Protein AF-A0A8D8G5G4-F1 (afdb_monomer_lite)

Organism: Culex pipiens (NCBI:txid7175)

pLDDT: mean 80.6, std 22.73, range [34.12, 98.31]

Radius of gyration: 22.68 Å; chains: 1; bounding box: 72×69×31 Å

Structure (mmCIF, N/CA/C/O backbone):
data_AF-A0A8D8G5G4-F1
#
_entry.id   AF-A0A8D8G5G4-F1
#
loop_
_atom_site.group_PDB
_atom_site.id
_atom_site.type_symbol
_atom_site.label_atom_id
_atom_site.label_alt_id
_atom_site.label_comp_id
_atom_site.label_asym_id
_atom_site.label_entity_id
_atom_site.label_seq_id
_atom_site.pdbx_PDB_ins_code
_atom_site.Cartn_x
_atom_site.Cartn_y
_atom_site.Cartn_z
_atom_site.occupancy
_atom_site.B_iso_or_equiv
_atom_site.auth_seq_id
_atom_site.auth_comp_id
_atom_site.auth_asym_id
_atom_site.auth_atom_id
_atom_site.pdbx_PDB_model_num
ATOM 1 N N . MET A 1 1 ? 51.705 47.864 -18.372 1.00 36.66 1 MET A N 1
ATOM 2 C CA . MET A 1 1 ? 50.841 46.728 -18.761 1.00 36.66 1 MET A CA 1
ATOM 3 C C . MET A 1 1 ? 50.587 45.885 -17.524 1.00 36.66 1 MET A C 1
ATOM 5 O O . MET A 1 1 ? 51.482 45.175 -17.094 1.00 36.66 1 MET A O 1
ATOM 9 N N . ILE A 1 2 ? 49.421 46.053 -16.897 1.00 44.69 2 ILE A N 1
ATOM 10 C CA . ILE A 1 2 ? 49.004 45.308 -15.701 1.00 44.69 2 ILE A CA 1
ATOM 11 C C . ILE A 1 2 ? 47.981 44.281 -16.181 1.00 44.69 2 ILE A C 1
ATOM 13 O O . ILE A 1 2 ? 46.876 44.638 -16.580 1.00 44.69 2 ILE A O 1
ATOM 17 N N . THR A 1 3 ? 48.392 43.017 -16.231 1.00 44.47 3 THR A N 1
ATOM 18 C CA . THR A 1 3 ? 47.566 41.919 -16.736 1.00 44.47 3 THR A CA 1
ATOM 19 C C . THR A 1 3 ? 46.595 41.478 -15.643 1.00 44.47 3 THR A C 1
ATOM 21 O O . THR A 1 3 ? 46.973 40.818 -14.677 1.00 44.47 3 THR A O 1
ATOM 24 N N . THR A 1 4 ? 45.330 41.853 -15.808 1.00 51.34 4 THR A N 1
ATOM 25 C CA . THR A 1 4 ? 44.155 41.436 -15.035 1.00 51.34 4 THR A CA 1
ATOM 26 C C . THR A 1 4 ? 43.974 39.913 -15.080 1.00 51.34 4 THR A C 1
ATOM 28 O O . THR A 1 4 ? 43.314 39.359 -15.960 1.00 51.34 4 THR A O 1
ATOM 31 N N . ARG A 1 5 ? 44.547 39.192 -14.109 1.00 53.84 5 ARG A N 1
ATOM 32 C CA . ARG A 1 5 ? 44.246 37.770 -13.886 1.00 53.84 5 ARG A CA 1
ATOM 33 C C . ARG A 1 5 ? 42.963 37.626 -13.065 1.00 53.84 5 ARG A C 1
ATOM 35 O O . ARG A 1 5 ? 42.986 37.533 -11.848 1.00 53.84 5 ARG A O 1
ATOM 42 N N . LYS A 1 6 ? 41.852 37.661 -13.802 1.00 46.47 6 LYS A N 1
ATOM 43 C CA . LYS A 1 6 ? 40.586 36.934 -13.601 1.00 46.47 6 LYS A CA 1
ATOM 44 C C . LYS A 1 6 ? 40.365 36.356 -12.193 1.00 46.47 6 LYS A C 1
ATOM 46 O O . LYS A 1 6 ? 40.626 35.186 -11.931 1.00 46.47 6 LYS A O 1
ATOM 51 N N . VAL A 1 7 ? 39.774 37.180 -11.335 1.00 56.50 7 VAL A N 1
ATOM 52 C CA . VAL A 1 7 ? 38.978 36.753 -10.180 1.00 56.50 7 VAL A CA 1
ATOM 53 C C . VAL A 1 7 ? 37.682 36.148 -10.726 1.00 56.50 7 VAL A C 1
ATOM 55 O O . VAL A 1 7 ? 36.707 36.863 -10.875 1.00 56.50 7 VAL A O 1
ATOM 58 N N . PHE A 1 8 ? 37.669 34.882 -11.143 1.00 49.47 8 PHE A N 1
ATOM 59 C CA . PHE A 1 8 ? 36.429 34.208 -11.560 1.00 49.47 8 PHE A CA 1
ATOM 60 C C . PHE A 1 8 ? 36.607 32.691 -11.514 1.00 49.47 8 PHE A C 1
ATOM 62 O O . PHE A 1 8 ? 37.076 32.095 -12.480 1.00 49.47 8 PHE A O 1
ATOM 69 N N . SER A 1 9 ? 36.252 32.081 -10.382 1.00 51.22 9 SER A N 1
ATOM 70 C CA . SER A 1 9 ? 35.622 30.748 -10.285 1.00 51.22 9 SER A CA 1
ATOM 71 C C . SER A 1 9 ? 35.579 30.301 -8.823 1.00 51.22 9 SER A C 1
ATOM 73 O O . SER A 1 9 ? 36.276 29.386 -8.405 1.00 51.22 9 SER A O 1
ATOM 75 N N . LEU A 1 10 ? 34.744 30.976 -8.036 1.00 49.56 10 LEU A N 1
ATOM 76 C CA . LEU A 1 10 ? 34.177 30.437 -6.800 1.00 49.56 10 LEU A CA 1
ATOM 77 C C . LEU A 1 10 ? 32.677 30.264 -7.069 1.00 49.56 10 LEU A C 1
ATOM 79 O O . LEU A 1 10 ? 31.835 30.995 -6.561 1.00 49.56 10 LEU A O 1
ATOM 83 N N . LEU A 1 11 ? 32.358 29.349 -7.988 1.00 51.31 11 LEU A N 1
ATOM 84 C CA . LEU A 1 11 ? 30.990 28.924 -8.265 1.00 51.31 11 LEU A CA 1
ATOM 85 C C . LEU A 1 11 ? 30.715 27.680 -7.421 1.00 51.31 11 LEU A C 1
ATOM 87 O O . LEU A 1 11 ? 31.069 26.562 -7.778 1.00 51.31 11 LEU A O 1
ATOM 91 N N . LEU A 1 12 ? 30.160 27.963 -6.243 1.00 55.19 12 LEU A N 1
ATOM 92 C CA . LEU A 1 12 ? 29.167 27.178 -5.515 1.00 55.19 12 LEU A CA 1
ATOM 93 C C . LEU A 1 12 ? 28.702 25.912 -6.252 1.00 55.19 12 LEU A C 1
ATOM 95 O O . LEU A 1 12 ? 27.830 25.973 -7.113 1.00 55.19 12 LEU A O 1
ATOM 99 N N . ILE A 1 13 ? 29.205 24.757 -5.826 1.00 54.41 13 ILE A N 1
ATOM 100 C CA . ILE A 1 13 ? 28.476 23.496 -5.961 1.00 54.41 13 ILE A CA 1
ATOM 101 C C . ILE A 1 13 ? 28.210 23.014 -4.535 1.00 54.41 13 ILE A C 1
ATOM 103 O O . ILE A 1 13 ? 28.888 22.142 -4.005 1.00 54.41 13 ILE A O 1
ATOM 107 N N . PHE A 1 14 ? 27.227 23.641 -3.883 1.00 47.72 14 PHE A N 1
ATOM 108 C CA . PHE A 1 14 ? 26.481 22.980 -2.816 1.00 47.72 14 PHE A CA 1
ATOM 109 C C . PHE A 1 14 ? 25.537 21.991 -3.503 1.00 47.72 14 PHE A C 1
ATOM 111 O O . PHE A 1 14 ? 24.354 22.265 -3.698 1.00 47.72 14 PHE A O 1
ATOM 118 N N . THR A 1 15 ? 26.059 20.841 -3.924 1.00 47.78 15 THR A N 1
ATOM 119 C CA . THR A 1 15 ? 25.205 19.677 -4.134 1.00 47.78 15 THR A CA 1
ATOM 120 C C . THR A 1 15 ? 24.732 19.257 -2.755 1.00 47.78 15 THR A C 1
ATOM 122 O O . THR A 1 15 ? 25.432 18.573 -2.011 1.00 47.78 15 THR A O 1
ATOM 125 N N . VAL A 1 16 ? 23.539 19.724 -2.389 1.00 47.88 16 VAL A N 1
ATOM 126 C CA . VAL A 1 16 ? 22.746 19.097 -1.339 1.00 47.88 16 VAL A CA 1
ATOM 127 C C . VAL A 1 16 ? 22.543 17.661 -1.807 1.00 47.88 16 VAL A C 1
ATOM 129 O O . VAL A 1 16 ? 21.685 17.379 -2.639 1.00 47.88 16 VAL A O 1
ATOM 132 N N . LEU A 1 17 ? 23.402 16.759 -1.335 1.00 45.00 17 LEU A N 1
ATOM 133 C CA . LEU A 1 17 ? 23.157 15.329 -1.353 1.00 45.00 17 LEU A CA 1
ATOM 134 C C . LEU A 1 17 ? 21.952 15.121 -0.437 1.00 45.00 17 LEU A C 1
ATOM 136 O O . LEU A 1 17 ? 22.091 14.835 0.748 1.00 45.00 17 LEU A O 1
ATOM 140 N N . ALA A 1 18 ? 20.752 15.336 -0.975 1.00 43.75 18 ALA A N 1
ATOM 141 C CA . ALA A 1 18 ? 19.577 14.687 -0.446 1.00 43.75 18 ALA A CA 1
ATOM 142 C C . ALA A 1 18 ? 19.829 13.200 -0.685 1.00 43.75 18 ALA A C 1
ATOM 144 O O . ALA A 1 18 ? 19.575 12.678 -1.769 1.00 43.75 18 ALA A O 1
ATOM 145 N N . ILE A 1 19 ? 20.415 12.540 0.313 1.00 46.84 19 ILE A N 1
ATOM 146 C CA . ILE A 1 19 ? 20.437 11.086 0.414 1.00 46.84 19 ILE A CA 1
ATOM 147 C C . ILE A 1 19 ? 18.987 10.701 0.721 1.00 46.84 19 ILE A C 1
ATOM 149 O O . ILE A 1 19 ? 18.626 10.386 1.849 1.00 46.84 19 ILE A O 1
ATOM 153 N N . GLY A 1 20 ? 18.108 10.887 -0.263 1.00 51.50 20 GLY A N 1
ATOM 154 C CA . GLY A 1 20 ? 16.770 10.341 -0.219 1.00 51.50 20 GLY A CA 1
ATOM 155 C C . GLY A 1 20 ? 16.950 8.837 -0.245 1.00 51.50 20 GLY A C 1
ATOM 156 O O . GLY A 1 20 ? 17.615 8.319 -1.141 1.00 51.50 20 GLY A O 1
ATOM 157 N N . ASN A 1 21 ? 16.423 8.149 0.760 1.00 63.62 21 ASN A N 1
ATOM 158 C CA . ASN A 1 21 ? 16.401 6.695 0.778 1.00 63.62 21 ASN A CA 1
ATOM 159 C C . ASN A 1 21 ? 15.558 6.235 -0.419 1.00 63.62 21 ASN A C 1
ATOM 161 O O . ASN A 1 21 ? 14.339 6.198 -0.327 1.00 63.62 21 ASN A O 1
ATOM 165 N N . SER A 1 22 ? 16.171 5.980 -1.576 1.00 77.31 22 SER A N 1
ATOM 166 C CA . SER A 1 22 ? 15.459 5.502 -2.761 1.00 77.31 22 SER A CA 1
ATOM 167 C C . SER A 1 22 ? 15.240 4.000 -2.616 1.00 77.31 22 SER A C 1
ATOM 169 O O . SER A 1 22 ? 16.203 3.232 -2.623 1.00 77.31 22 SER A O 1
ATOM 171 N N . LEU A 1 23 ? 13.984 3.589 -2.469 1.00 90.81 23 LEU A N 1
ATOM 172 C CA . LEU A 1 23 ? 13.578 2.188 -2.463 1.00 90.81 23 LEU A CA 1
ATOM 173 C C . LEU A 1 23 ? 12.700 1.946 -3.684 1.00 90.81 23 LEU A C 1
ATOM 175 O O . LEU A 1 23 ? 11.738 2.680 -3.890 1.00 90.81 23 LEU A O 1
ATOM 179 N N . ASP A 1 24 ? 13.013 0.922 -4.467 1.00 93.81 24 ASP A N 1
ATOM 180 C CA . ASP A 1 24 ? 12.141 0.464 -5.544 1.00 93.81 24 ASP A CA 1
ATOM 181 C C . ASP A 1 24 ? 11.279 -0.691 -5.036 1.00 93.81 24 ASP A C 1
ATOM 183 O O . ASP A 1 24 ? 11.807 -1.650 -4.480 1.00 93.81 24 ASP A O 1
ATOM 187 N N . CYS A 1 25 ? 9.966 -0.623 -5.241 1.00 95.06 25 CYS A N 1
ATOM 188 C CA . CYS A 1 25 ? 9.035 -1.694 -4.901 1.00 95.06 25 CYS A CA 1
ATOM 189 C C . CYS A 1 25 ? 8.361 -2.232 -6.161 1.00 95.06 25 CYS A C 1
ATOM 191 O O . CYS A 1 25 ? 8.078 -1.498 -7.109 1.00 95.06 25 CYS A O 1
ATOM 193 N N . THR A 1 26 ? 8.066 -3.531 -6.161 1.00 95.62 26 THR A N 1
ATOM 194 C CA . THR A 1 26 ? 7.117 -4.100 -7.123 1.00 95.62 26 THR A CA 1
ATOM 195 C C . THR A 1 26 ? 5.719 -3.703 -6.682 1.00 95.62 26 THR A C 1
ATOM 197 O O . THR A 1 26 ? 5.294 -4.119 -5.608 1.00 95.62 26 THR A O 1
ATOM 200 N N . VAL A 1 27 ? 5.017 -2.915 -7.492 1.00 95.69 27 VAL A N 1
ATOM 201 C CA . VAL A 1 27 ? 3.679 -2.415 -7.177 1.00 95.69 27 VAL A CA 1
ATOM 202 C C . VAL A 1 27 ? 2.624 -3.040 -8.078 1.00 95.69 27 VAL A C 1
ATOM 204 O O . VAL A 1 27 ? 2.847 -3.214 -9.279 1.00 95.69 27 VAL A O 1
ATOM 207 N N . CYS A 1 28 ? 1.474 -3.374 -7.504 1.00 97.19 28 CYS A N 1
ATOM 208 C CA . CYS A 1 28 ? 0.301 -3.846 -8.229 1.00 97.19 28 CYS A CA 1
ATOM 209 C C . CYS A 1 28 ? -0.966 -3.675 -7.387 1.00 97.19 28 CYS A C 1
ATOM 211 O O . CYS A 1 28 ? -0.897 -3.588 -6.164 1.00 97.19 28 CYS A O 1
ATOM 213 N N . LEU A 1 29 ? -2.120 -3.665 -8.053 1.00 96.56 29 LEU A N 1
ATOM 214 C CA . LEU A 1 29 ? -3.441 -3.663 -7.431 1.00 96.56 29 LEU A CA 1
ATOM 215 C C . LEU A 1 29 ? -4.369 -4.556 -8.257 1.00 96.56 29 LEU A C 1
ATOM 217 O O . LEU A 1 29 ? -4.422 -4.425 -9.479 1.00 96.56 29 LEU A O 1
ATOM 221 N N . SER A 1 30 ? -5.106 -5.444 -7.600 1.00 97.19 30 SER A N 1
ATOM 222 C CA . SER A 1 30 ? -6.149 -6.258 -8.220 1.00 97.19 30 SER A CA 1
ATOM 223 C C . SER A 1 30 ? -7.295 -6.499 -7.249 1.00 97.19 30 SER A C 1
ATOM 225 O O . SER A 1 30 ? -7.080 -6.688 -6.053 1.00 97.19 30 SER A O 1
ATOM 227 N N . GLY A 1 31 ? -8.514 -6.545 -7.786 1.00 96.44 31 GLY A N 1
ATOM 228 C CA . GLY A 1 31 ? -9.702 -6.989 -7.059 1.00 96.44 31 GLY A CA 1
ATOM 229 C C . GLY A 1 31 ? -10.012 -8.482 -7.211 1.00 96.44 31 GLY A C 1
ATOM 230 O O . GLY A 1 31 ? -11.049 -8.937 -6.737 1.00 96.44 31 GLY A O 1
ATOM 231 N N . THR A 1 32 ? -9.156 -9.238 -7.914 1.00 95.69 32 THR A N 1
ATOM 232 C CA . THR A 1 32 ? -9.472 -10.604 -8.363 1.00 95.69 32 THR A CA 1
ATOM 233 C C . THR A 1 32 ? -8.543 -11.654 -7.762 1.00 95.69 32 THR A C 1
ATOM 235 O O . THR A 1 32 ? -9.020 -12.620 -7.169 1.00 95.69 32 THR A O 1
ATOM 238 N N . SER A 1 33 ? -7.222 -11.511 -7.927 1.00 96.75 33 SER A N 1
ATOM 239 C CA . SER A 1 33 ? -6.251 -12.498 -7.436 1.00 96.75 33 SER A CA 1
ATOM 240 C C . SER A 1 33 ? -4.819 -11.955 -7.371 1.00 96.75 33 SER A C 1
ATOM 242 O O . SER A 1 33 ? -4.479 -10.947 -7.996 1.00 96.75 33 SER A O 1
ATOM 244 N N . TRP A 1 34 ? -3.942 -12.682 -6.669 1.00 97.06 34 TRP A N 1
ATOM 245 C CA . TRP A 1 34 ? -2.496 -12.433 -6.692 1.00 97.06 34 TRP A CA 1
ATOM 246 C C . TRP A 1 34 ? -1.869 -12.615 -8.078 1.00 97.06 34 TRP A C 1
ATOM 248 O O . TRP A 1 34 ? -0.929 -11.888 -8.408 1.00 97.06 34 TRP A O 1
ATOM 258 N N . ASP A 1 35 ? -2.383 -13.540 -8.891 1.00 97.62 35 ASP A N 1
ATOM 259 C CA . ASP A 1 35 ? -1.895 -13.765 -10.256 1.00 97.62 35 ASP A CA 1
ATOM 260 C C . ASP A 1 35 ? -2.187 -12.555 -11.146 1.00 97.62 35 ASP A C 1
ATOM 262 O O . ASP A 1 35 ? -1.309 -12.097 -11.874 1.00 97.62 35 ASP A O 1
ATOM 266 N N . ASP A 1 36 ? -3.395 -11.992 -11.045 1.00 97.31 36 ASP A N 1
ATOM 267 C CA . ASP A 1 36 ? -3.773 -10.786 -11.784 1.00 97.31 36 ASP A CA 1
ATOM 268 C C . ASP A 1 36 ? -2.982 -9.556 -11.307 1.00 97.31 36 ASP A C 1
ATOM 270 O O . ASP A 1 36 ? -2.467 -8.796 -12.128 1.00 97.31 36 ASP A O 1
ATOM 274 N N . CYS A 1 37 ? -2.774 -9.408 -9.992 1.00 97.25 37 CYS A N 1
ATOM 275 C CA . CYS A 1 37 ? -1.882 -8.379 -9.445 1.00 97.25 37 CYS A CA 1
ATOM 276 C C . CYS A 1 37 ? -0.465 -8.527 -10.024 1.00 97.25 37 CYS A C 1
ATOM 278 O O . CYS A 1 37 ? 0.100 -7.588 -10.578 1.00 97.25 37 CYS A O 1
ATOM 280 N N . THR A 1 38 ? 0.099 -9.735 -9.964 1.00 95.88 38 THR A N 1
ATOM 281 C CA . THR A 1 38 ? 1.475 -10.013 -10.400 1.00 95.88 38 THR A CA 1
ATOM 282 C C . THR A 1 38 ? 1.649 -9.822 -11.905 1.00 95.88 38 THR A C 1
ATOM 284 O O . THR A 1 38 ? 2.667 -9.287 -12.337 1.00 95.88 38 THR A O 1
ATOM 287 N N . LYS A 1 39 ? 0.649 -10.189 -12.712 1.00 96.50 39 LYS A N 1
ATOM 288 C CA . LYS A 1 39 ? 0.664 -9.991 -14.167 1.00 96.50 39 LYS A CA 1
ATOM 289 C C . LYS A 1 39 ? 0.747 -8.516 -14.564 1.00 96.50 39 LYS A C 1
ATOM 291 O O . LYS A 1 39 ? 1.365 -8.198 -15.575 1.00 96.50 39 LYS A O 1
ATOM 296 N N . ASN A 1 40 ? 0.140 -7.635 -13.772 1.00 93.19 40 ASN A N 1
ATOM 297 C CA . ASN A 1 40 ? 0.124 -6.190 -14.000 1.00 93.19 40 ASN A CA 1
ATOM 298 C C . ASN A 1 40 ? 1.148 -5.441 -13.130 1.00 93.19 40 ASN A C 1
ATOM 300 O O . ASN A 1 40 ? 1.083 -4.215 -13.003 1.00 93.19 40 ASN A O 1
ATOM 304 N N . ALA A 1 41 ? 2.074 -6.166 -12.499 1.00 95.56 41 ALA A N 1
ATOM 305 C CA . ALA A 1 41 ? 3.037 -5.572 -11.597 1.00 95.56 41 ALA A CA 1
ATOM 306 C C . ALA A 1 41 ? 4.104 -4.769 -12.342 1.00 95.56 41 ALA A C 1
ATOM 308 O O . ALA A 1 41 ? 4.560 -5.130 -13.427 1.00 95.56 41 ALA A O 1
ATOM 309 N N . GLN A 1 42 ? 4.532 -3.680 -11.719 1.00 95.19 42 GLN A N 1
ATOM 310 C CA . GLN A 1 42 ? 5.570 -2.796 -12.235 1.00 95.19 42 GLN A CA 1
ATOM 311 C C . GLN A 1 42 ? 6.517 -2.411 -11.105 1.00 95.19 42 GLN A C 1
ATOM 313 O O . GLN A 1 42 ? 6.094 -2.257 -9.963 1.00 95.19 42 GLN A O 1
ATOM 318 N N . VAL A 1 43 ? 7.799 -2.241 -11.408 1.00 94.88 43 VAL A N 1
ATOM 319 C CA . VAL A 1 43 ? 8.751 -1.707 -10.431 1.00 94.88 43 VAL A CA 1
ATOM 320 C C . VAL A 1 43 ? 8.627 -0.185 -10.427 1.00 94.88 43 VAL A C 1
ATOM 322 O O . VAL A 1 43 ? 8.731 0.440 -11.483 1.00 94.88 43 VAL A O 1
ATOM 325 N N . LYS A 1 44 ? 8.391 0.415 -9.257 1.00 92.81 44 LYS A N 1
ATOM 326 C CA . LYS A 1 44 ? 8.370 1.871 -9.071 1.00 92.81 44 LYS A CA 1
ATOM 327 C C . LYS A 1 44 ? 9.268 2.286 -7.919 1.00 92.81 44 LYS A C 1
ATOM 329 O O . LYS A 1 44 ? 9.273 1.644 -6.873 1.00 92.81 44 LYS A O 1
ATOM 334 N N . THR A 1 45 ? 9.941 3.417 -8.094 1.00 94.69 45 THR A N 1
ATOM 335 C CA . THR A 1 45 ? 10.644 4.101 -7.010 1.00 94.69 45 THR A CA 1
ATOM 336 C C . THR A 1 45 ? 9.640 4.742 -6.060 1.00 94.69 45 THR A C 1
ATOM 338 O O . THR A 1 45 ? 8.793 5.536 -6.479 1.00 94.69 45 THR A O 1
ATOM 341 N N . CYS A 1 46 ? 9.743 4.417 -4.775 1.00 94.81 46 CYS A N 1
ATOM 342 C CA . CYS A 1 46 ? 8.955 5.039 -3.725 1.00 94.81 46 CYS A CA 1
ATOM 343 C C . CYS A 1 46 ? 9.286 6.529 -3.636 1.00 94.81 46 CYS A C 1
ATOM 345 O O . CYS A 1 46 ? 10.448 6.935 -3.603 1.00 94.81 46 CYS A O 1
ATOM 347 N N . THR A 1 47 ? 8.245 7.356 -3.582 1.00 94.81 47 THR A N 1
ATOM 348 C CA . THR A 1 47 ? 8.378 8.806 -3.436 1.00 94.81 47 THR A CA 1
ATOM 349 C C . THR A 1 47 ? 7.525 9.289 -2.278 1.00 94.81 47 THR A C 1
ATOM 351 O O . THR A 1 47 ? 6.464 8.727 -2.004 1.00 94.81 47 THR A O 1
ATOM 354 N N . LEU A 1 48 ? 7.959 10.373 -1.629 1.00 95.44 48 LEU A N 1
ATOM 355 C CA . LEU A 1 48 ? 7.209 10.995 -0.538 1.00 95.44 48 LEU A CA 1
ATOM 356 C C . LEU A 1 48 ? 5.776 11.324 -0.973 1.00 95.44 48 LEU A C 1
ATOM 358 O O . LEU A 1 48 ? 4.829 10.971 -0.282 1.00 95.44 48 LEU A O 1
ATOM 362 N N . ALA A 1 49 ? 5.629 11.966 -2.136 1.00 96.25 49 ALA A N 1
ATOM 363 C CA . ALA A 1 49 ? 4.330 12.350 -2.676 1.00 96.25 49 ALA A CA 1
ATOM 364 C C . ALA A 1 49 ? 3.440 11.133 -2.970 1.00 96.25 49 ALA A C 1
ATOM 366 O O . ALA A 1 49 ? 2.261 11.162 -2.633 1.00 96.25 49 ALA A O 1
ATOM 367 N N . GLY A 1 50 ? 4.001 10.063 -3.546 1.00 95.56 50 GLY A N 1
ATOM 368 C CA . GLY A 1 50 ? 3.255 8.841 -3.848 1.00 95.56 50 GLY A CA 1
ATOM 369 C C . GLY A 1 50 ? 2.741 8.138 -2.593 1.00 95.56 50 GLY A C 1
ATOM 370 O O . GLY A 1 50 ? 1.553 7.846 -2.505 1.00 95.56 50 GLY A O 1
ATOM 371 N N . VAL A 1 51 ? 3.606 7.934 -1.593 1.00 96.69 51 VAL A N 1
ATOM 372 C CA . VAL A 1 51 ? 3.205 7.278 -0.336 1.00 96.69 51 VAL A CA 1
ATOM 373 C C . VAL A 1 51 ? 2.197 8.128 0.439 1.00 96.69 51 VAL A C 1
ATOM 375 O O . VAL A 1 51 ? 1.209 7.603 0.943 1.00 96.69 51 VAL A O 1
ATOM 378 N N . ASN A 1 52 ? 2.397 9.447 0.492 1.00 97.56 52 ASN A N 1
ATOM 379 C CA . ASN A 1 52 ? 1.463 10.367 1.142 1.00 97.56 52 ASN A CA 1
ATOM 380 C C . ASN A 1 52 ? 0.077 10.361 0.485 1.00 97.56 52 ASN A C 1
ATOM 382 O O . ASN A 1 52 ? -0.928 10.313 1.197 1.00 97.56 52 ASN A O 1
ATOM 386 N N . ALA A 1 53 ? 0.016 10.369 -0.851 1.00 97.31 53 ALA A N 1
ATOM 387 C CA . ALA A 1 53 ? -1.242 10.267 -1.587 1.00 97.31 53 ALA A CA 1
ATOM 388 C C . ALA A 1 53 ? -1.954 8.937 -1.296 1.00 97.31 53 ALA A C 1
ATOM 390 O O . ALA A 1 53 ? -3.118 8.947 -0.90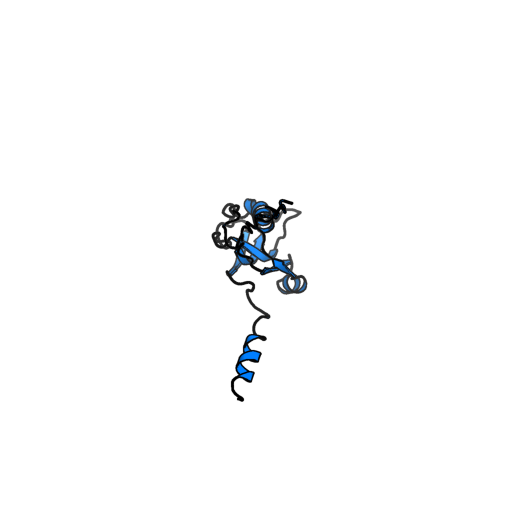6 1.00 97.31 53 ALA A O 1
ATOM 391 N N . ALA A 1 54 ? -1.233 7.814 -1.365 1.00 96.12 54 ALA A N 1
ATOM 392 C CA . ALA A 1 54 ? -1.791 6.498 -1.057 1.00 96.12 54 ALA A CA 1
ATOM 393 C C . ALA A 1 54 ? -2.309 6.409 0.393 1.00 96.12 54 ALA A C 1
ATOM 395 O O . ALA A 1 54 ? -3.415 5.933 0.639 1.00 96.12 54 ALA A O 1
ATOM 396 N N . HIS A 1 55 ? -1.551 6.916 1.372 1.00 97.50 55 HIS A N 1
ATOM 397 C CA . HIS A 1 55 ? -1.997 6.972 2.768 1.00 97.50 55 HIS A CA 1
ATOM 398 C C . HIS A 1 55 ? -3.252 7.838 2.936 1.00 97.50 55 HIS A C 1
ATOM 400 O O . HIS A 1 55 ? -4.130 7.478 3.715 1.00 97.50 55 HIS A O 1
ATOM 406 N N . ALA A 1 56 ? -3.365 8.951 2.205 1.00 97.19 56 ALA A N 1
ATOM 407 C CA . ALA A 1 56 ? -4.539 9.819 2.260 1.00 97.19 56 ALA A CA 1
ATOM 408 C C . ALA A 1 56 ? -5.794 9.145 1.683 1.00 97.19 56 ALA A C 1
ATOM 410 O O . ALA A 1 56 ? -6.873 9.313 2.242 1.00 97.19 56 ALA A O 1
ATOM 411 N N . GLU A 1 57 ? -5.658 8.354 0.617 1.00 94.19 57 GLU A N 1
ATOM 412 C CA . GLU A 1 57 ? -6.764 7.574 0.042 1.00 94.19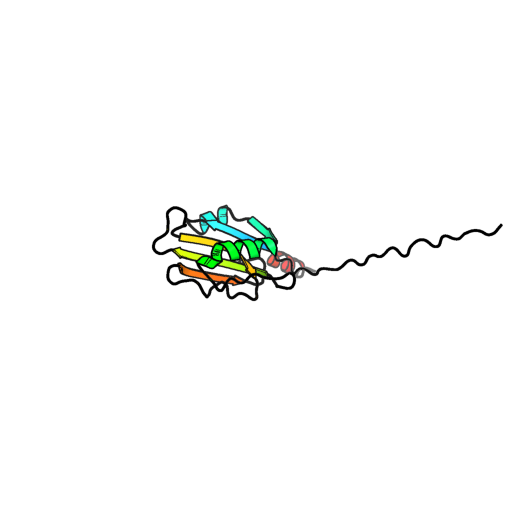 57 GLU A CA 1
ATOM 413 C C . GLU A 1 57 ? -7.228 6.447 0.976 1.00 94.19 57 GLU A C 1
ATOM 415 O O . GLU A 1 57 ? -8.406 6.106 1.006 1.00 94.19 57 GLU A O 1
ATOM 420 N N . MET A 1 58 ? -6.318 5.885 1.776 1.00 94.81 58 MET A N 1
ATOM 421 C CA . MET A 1 58 ? -6.618 4.763 2.670 1.00 94.81 58 MET A CA 1
ATOM 422 C C . MET A 1 58 ? -6.962 5.174 4.11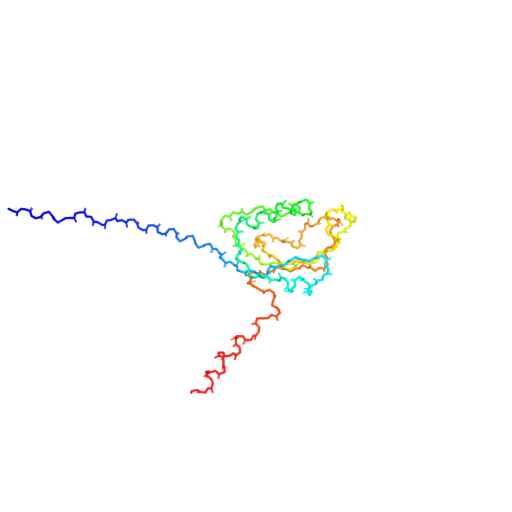0 1.00 94.81 58 MET A C 1
ATOM 424 O O . MET A 1 58 ? -7.365 4.320 4.903 1.00 94.81 58 MET A O 1
ATOM 428 N N . VAL A 1 59 ? -6.825 6.454 4.473 1.00 95.56 59 VAL A N 1
ATOM 429 C CA . VAL A 1 59 ? -6.972 6.922 5.866 1.00 95.56 59 VAL A CA 1
ATOM 430 C C . VAL A 1 59 ? -8.368 6.662 6.439 1.00 95.56 59 VAL A C 1
ATOM 432 O O . VAL A 1 59 ? -8.512 6.443 7.640 1.00 95.56 59 VAL A O 1
ATOM 435 N N . GLU A 1 60 ? -9.396 6.628 5.585 1.00 93.75 60 GLU A N 1
ATOM 436 C CA . GLU A 1 60 ? -10.765 6.304 5.999 1.00 93.75 60 GLU A CA 1
ATOM 437 C C . GLU A 1 60 ? -10.922 4.845 6.456 1.00 93.75 60 GLU A C 1
ATOM 439 O O . GLU A 1 60 ? -11.811 4.544 7.249 1.00 93.75 60 GLU A O 1
ATOM 444 N N . TYR A 1 61 ? -10.040 3.948 6.003 1.00 95.81 61 TYR A N 1
ATOM 445 C CA . TYR A 1 61 ? -10.018 2.531 6.372 1.00 95.81 61 TYR A CA 1
ATOM 446 C C . TYR A 1 61 ? -8.952 2.201 7.416 1.00 95.81 61 TYR A C 1
ATOM 448 O O . TYR A 1 61 ? -9.087 1.212 8.137 1.00 95.81 61 TYR A O 1
ATOM 456 N N . ASN A 1 62 ? -7.887 2.999 7.487 1.00 97.19 62 ASN A N 1
ATOM 457 C CA . ASN A 1 62 ? -6.821 2.868 8.471 1.00 97.19 62 ASN A CA 1
ATOM 458 C C . ASN A 1 62 ? -6.335 4.260 8.915 1.00 97.19 62 ASN A C 1
ATOM 460 O O . ASN A 1 62 ? -5.409 4.821 8.321 1.00 97.19 62 ASN A O 1
ATOM 464 N N . PRO A 1 63 ? -6.915 4.812 9.996 1.00 95.56 63 PRO A N 1
ATOM 465 C CA . PRO A 1 63 ? -6.558 6.136 10.508 1.00 95.56 63 PRO A CA 1
ATOM 466 C C . PRO A 1 63 ? -5.106 6.263 10.994 1.00 95.56 63 PRO A C 1
ATOM 468 O O . PRO A 1 63 ? -4.624 7.375 11.202 1.00 95.56 63 PRO A O 1
ATOM 471 N N . ASN A 1 64 ? -4.398 5.143 11.180 1.00 94.69 64 ASN A N 1
ATOM 472 C CA . ASN A 1 64 ? -3.001 5.139 11.614 1.00 94.69 64 ASN A CA 1
ATOM 473 C C . ASN A 1 64 ? -2.015 5.364 10.456 1.00 94.69 64 ASN A C 1
ATOM 475 O O . ASN A 1 64 ? -0.811 5.497 10.700 1.00 94.69 64 ASN A O 1
ATOM 479 N N . LEU A 1 65 ? -2.493 5.426 9.208 1.00 95.50 65 LEU A N 1
ATOM 480 C CA . LEU A 1 65 ? -1.675 5.758 8.041 1.00 95.50 65 LEU A CA 1
ATOM 481 C C . LEU A 1 65 ? -1.338 7.251 8.032 1.00 95.50 65 LEU A C 1
ATOM 483 O O . LEU A 1 65 ? -1.955 8.073 7.357 1.00 95.50 65 LEU A O 1
ATOM 487 N N . VAL A 1 66 ? -0.326 7.608 8.819 1.00 93.69 66 VAL A N 1
ATOM 488 C CA . VAL A 1 66 ? 0.155 8.984 8.929 1.00 93.69 66 VAL A CA 1
ATOM 489 C C . VAL A 1 66 ? 0.933 9.412 7.688 1.00 93.69 66 VAL A C 1
ATOM 491 O O . VAL A 1 66 ? 1.584 8.610 7.015 1.00 93.69 66 VAL A O 1
ATOM 494 N N . GLN A 1 67 ? 0.899 10.712 7.420 1.00 95.56 67 GLN A N 1
ATOM 495 C CA . GLN A 1 67 ? 1.718 11.343 6.392 1.00 95.56 67 GLN A CA 1
ATOM 496 C C . GLN A 1 67 ? 3.192 11.375 6.830 1.00 95.56 67 GLN A C 1
ATOM 498 O O . GLN A 1 67 ? 3.513 11.537 8.014 1.00 95.56 67 GLN A O 1
ATOM 503 N N . GLY A 1 68 ? 4.096 11.214 5.872 1.00 93.44 68 GLY A N 1
ATOM 504 C CA . GLY A 1 68 ? 5.537 11.275 6.080 1.00 93.44 68 GLY A CA 1
ATOM 505 C C . GLY A 1 68 ? 6.150 12.623 5.714 1.00 93.44 68 GLY A C 1
ATOM 506 O O . GLY A 1 68 ? 5.490 13.530 5.200 1.00 93.44 68 GLY A O 1
ATOM 507 N N . THR A 1 69 ? 7.451 12.731 5.960 1.00 93.75 69 THR A N 1
ATOM 508 C CA . THR A 1 69 ? 8.320 13.853 5.605 1.00 93.75 69 THR A CA 1
ATOM 509 C C . THR A 1 69 ? 9.489 13.370 4.745 1.00 93.75 69 THR A C 1
ATOM 511 O O . THR A 1 69 ? 9.712 12.176 4.565 1.00 93.75 69 THR A O 1
ATOM 514 N N . ALA A 1 70 ? 10.279 14.305 4.213 1.00 88.19 70 ALA A N 1
ATOM 515 C CA . ALA A 1 70 ? 11.417 13.990 3.344 1.00 88.19 70 ALA A CA 1
ATOM 516 C C . ALA A 1 70 ? 12.544 13.183 4.025 1.00 88.19 70 ALA A C 1
ATOM 518 O O . ALA A 1 70 ? 13.456 12.729 3.342 1.00 88.19 70 ALA A O 1
ATOM 519 N N . GLN A 1 71 ? 12.510 13.039 5.353 1.00 89.38 71 GLN A N 1
ATOM 520 C CA . GLN A 1 71 ? 13.498 12.293 6.137 1.00 89.38 71 GLN A CA 1
ATOM 521 C C . GLN A 1 71 ? 13.075 10.844 6.398 1.00 89.38 71 GLN A C 1
ATOM 523 O O . GLN A 1 71 ? 13.890 10.060 6.878 1.00 89.38 71 GLN A O 1
ATOM 528 N N . ASP A 1 72 ? 11.820 10.490 6.120 1.00 92.50 72 ASP A N 1
ATOM 529 C CA . ASP A 1 72 ? 11.320 9.152 6.403 1.00 92.50 72 ASP A CA 1
ATOM 530 C C . ASP A 1 72 ? 11.859 8.125 5.401 1.00 92.50 72 ASP A C 1
ATOM 532 O O . ASP A 1 72 ? 11.959 8.369 4.198 1.00 92.50 72 ASP A O 1
ATOM 536 N N . GLU A 1 73 ? 12.189 6.943 5.913 1.00 93.19 73 GLU A N 1
ATOM 537 C CA . GLU A 1 73 ? 12.552 5.783 5.103 1.00 93.19 73 GLU A CA 1
ATOM 538 C C . GLU A 1 73 ? 11.303 5.099 4.539 1.00 93.19 73 GLU A C 1
ATOM 540 O O . GLU A 1 73 ? 10.270 5.001 5.211 1.00 93.19 73 GLU A O 1
ATOM 545 N N . PHE A 1 74 ? 11.417 4.562 3.326 1.00 94.94 74 PHE A N 1
ATOM 546 C CA . PHE A 1 74 ? 10.363 3.762 2.707 1.00 94.94 74 PHE A CA 1
ATOM 547 C C . PHE A 1 74 ? 10.484 2.275 3.061 1.00 94.94 74 PHE A C 1
ATOM 549 O O . PHE A 1 74 ? 11.548 1.777 3.430 1.00 94.94 74 PHE A O 1
ATOM 556 N N . ALA A 1 75 ? 9.372 1.567 2.912 1.00 95.25 75 ALA A N 1
ATOM 557 C CA . ALA A 1 75 ? 9.265 0.116 2.926 1.00 95.25 75 ALA A CA 1
ATOM 558 C C . ALA A 1 75 ? 8.294 -0.318 1.817 1.00 95.25 75 ALA A C 1
ATOM 560 O O . ALA A 1 75 ? 7.433 0.461 1.414 1.00 95.25 75 ALA A O 1
ATOM 561 N N . CYS A 1 76 ? 8.408 -1.553 1.341 1.00 96.12 76 CYS A N 1
ATOM 562 C CA . CYS A 1 76 ? 7.388 -2.176 0.504 1.00 96.12 76 CYS A CA 1
ATOM 563 C C . CYS A 1 76 ? 6.389 -2.919 1.392 1.00 96.12 76 CYS A C 1
ATOM 565 O O . CYS A 1 76 ? 6.780 -3.451 2.433 1.00 96.12 76 CYS A O 1
ATOM 567 N N . PHE A 1 77 ? 5.135 -3.023 0.969 1.00 96.38 77 PHE A N 1
ATOM 568 C CA . PHE A 1 77 ? 4.165 -3.925 1.576 1.00 96.38 77 PHE A CA 1
ATOM 569 C C . PHE A 1 77 ? 3.567 -4.888 0.551 1.00 96.38 77 PHE A C 1
ATOM 571 O O . PHE A 1 77 ? 3.503 -4.593 -0.641 1.00 96.38 77 PHE A O 1
ATOM 578 N N . GLU A 1 78 ? 3.101 -6.032 1.038 1.00 97.50 78 GLU A N 1
ATOM 579 C CA . GLU A 1 78 ? 2.169 -6.924 0.355 1.00 97.50 78 GLU A CA 1
ATOM 580 C C . GLU A 1 78 ? 0.917 -7.037 1.226 1.00 97.50 78 GLU A C 1
ATOM 582 O O . GLU A 1 78 ? 1.021 -7.329 2.415 1.00 97.50 78 GLU A O 1
ATOM 587 N N . PHE A 1 79 ? -0.255 -6.776 0.653 1.00 98.00 79 PHE A N 1
ATOM 588 C CA . PHE A 1 79 ? -1.508 -6.649 1.383 1.00 98.00 79 PHE A CA 1
ATOM 589 C C . PHE A 1 79 ? -2.645 -7.374 0.664 1.00 98.00 79 PHE A C 1
ATOM 591 O O . PHE A 1 79 ? -2.860 -7.210 -0.535 1.00 98.00 79 PHE A O 1
ATOM 598 N N . GLN A 1 80 ? -3.391 -8.170 1.420 1.00 98.31 80 GLN A N 1
ATOM 599 C CA . GLN A 1 80 ? -4.635 -8.786 0.997 1.00 98.31 80 GLN A CA 1
ATOM 600 C C . GLN A 1 80 ? -5.698 -8.546 2.058 1.00 98.31 80 GLN A C 1
ATOM 602 O O . GLN A 1 80 ? -5.487 -8.866 3.231 1.00 98.31 80 GLN A O 1
ATOM 607 N N . ALA A 1 81 ? -6.860 -8.062 1.638 1.00 98.12 81 ALA A N 1
ATOM 608 C CA . ALA A 1 81 ? -7.987 -7.872 2.536 1.00 98.12 81 ALA A CA 1
ATOM 609 C C . ALA A 1 81 ? -9.332 -8.086 1.847 1.00 98.12 81 ALA A C 1
ATOM 611 O O . ALA A 1 81 ? -9.452 -7.924 0.632 1.00 98.12 81 ALA A O 1
ATOM 612 N N . ASN A 1 82 ? -10.340 -8.401 2.657 1.00 97.75 82 ASN A N 1
ATOM 613 C CA . ASN A 1 82 ? -11.743 -8.386 2.266 1.00 97.75 82 ASN A CA 1
ATOM 614 C C . ASN A 1 82 ? -12.435 -7.191 2.925 1.00 97.75 82 ASN A C 1
ATOM 616 O O . ASN A 1 82 ? -12.239 -6.923 4.113 1.00 97.75 82 ASN A O 1
ATOM 620 N N . LEU A 1 83 ? -13.278 -6.490 2.175 1.00 96.56 83 LEU A N 1
ATOM 621 C CA . LEU A 1 83 ? -14.076 -5.388 2.686 1.00 96.56 83 LEU A CA 1
ATOM 622 C C . LEU A 1 83 ? -15.493 -5.868 3.006 1.00 96.56 83 LEU A C 1
ATOM 624 O O . LEU A 1 83 ? -16.206 -6.398 2.154 1.00 96.56 83 LEU A O 1
ATOM 628 N N . LYS A 1 84 ? -15.928 -5.653 4.247 1.00 96.12 84 LYS A N 1
ATOM 629 C CA . LYS A 1 84 ? -17.301 -5.915 4.681 1.00 96.12 84 LYS A CA 1
ATOM 630 C C . LYS A 1 84 ? -18.211 -4.796 4.189 1.00 96.12 84 LYS A C 1
ATOM 632 O O . LYS A 1 84 ? -17.938 -3.619 4.438 1.00 96.12 84 LYS A O 1
ATOM 637 N N . ASN A 1 85 ? -19.322 -5.186 3.564 1.00 93.31 85 ASN A N 1
ATOM 638 C CA . ASN A 1 85 ? -20.329 -4.284 2.998 1.00 93.31 85 ASN A CA 1
ATOM 639 C C . ASN A 1 85 ? -19.699 -3.213 2.085 1.00 93.31 85 ASN A C 1
ATOM 641 O O . ASN A 1 85 ? -19.737 -2.030 2.431 1.00 93.31 85 ASN A O 1
ATOM 645 N N . PRO A 1 86 ? -19.073 -3.617 0.966 1.00 92.88 86 PRO A N 1
ATOM 646 C CA . PRO A 1 86 ? -18.468 -2.674 0.041 1.00 92.88 86 PRO A CA 1
ATOM 647 C C . PRO A 1 86 ? -19.542 -1.778 -0.593 1.00 92.88 86 PRO A C 1
ATOM 649 O O . PRO A 1 86 ? -20.618 -2.239 -0.983 1.00 92.88 86 PRO A O 1
ATOM 652 N N . GLY A 1 87 ? -19.246 -0.489 -0.689 1.00 91.62 87 GLY A N 1
ATOM 653 C CA . GLY A 1 87 ? -20.000 0.490 -1.452 1.00 91.62 87 GLY A CA 1
ATOM 654 C C . GLY A 1 87 ? -19.836 0.293 -2.964 1.00 91.62 87 GLY A C 1
ATOM 655 O O . GLY A 1 87 ? -19.034 -0.521 -3.417 1.00 91.62 87 GLY A O 1
ATOM 656 N N . PRO A 1 88 ? -20.567 1.069 -3.781 1.00 90.19 88 PRO A N 1
ATOM 657 C CA . PRO A 1 88 ? -20.638 0.869 -5.232 1.00 90.19 88 PRO A CA 1
ATOM 658 C C . PRO A 1 88 ? -19.302 1.041 -5.973 1.00 90.19 88 PRO A C 1
ATOM 660 O O . PRO A 1 88 ? -19.162 0.524 -7.076 1.00 90.19 88 PRO A O 1
ATOM 663 N N . ASN A 1 89 ? -18.335 1.748 -5.380 1.00 89.50 89 ASN A N 1
ATOM 664 C CA . ASN A 1 89 ? -17.013 1.999 -5.964 1.00 89.50 89 ASN A CA 1
ATOM 665 C C . ASN A 1 89 ? -15.872 1.338 -5.172 1.00 89.50 89 ASN A C 1
ATOM 667 O O . ASN A 1 89 ? -14.707 1.564 -5.485 1.00 89.50 89 ASN A O 1
ATOM 671 N N . GLU A 1 90 ? -16.187 0.568 -4.128 1.00 91.12 90 GLU A N 1
ATOM 672 C CA . GLU A 1 90 ? -15.181 -0.094 -3.299 1.00 91.12 90 GLU A CA 1
ATOM 673 C C . GLU A 1 90 ? -14.914 -1.511 -3.829 1.00 91.12 90 GLU A C 1
ATOM 675 O O . GLU A 1 90 ? -15.829 -2.219 -4.256 1.00 91.12 90 GLU A O 1
ATOM 680 N N . LEU A 1 91 ? -13.654 -1.950 -3.779 1.00 90.75 91 LEU A N 1
ATOM 681 C CA . LEU A 1 91 ? -13.296 -3.326 -4.114 1.00 90.75 91 LEU A CA 1
ATOM 682 C C . LEU A 1 91 ? -13.665 -4.258 -2.941 1.00 90.75 91 LEU A C 1
ATOM 684 O O . LEU A 1 91 ? -13.175 -4.047 -1.830 1.00 90.75 91 LEU A O 1
ATOM 688 N N . PRO A 1 92 ? -14.490 -5.305 -3.152 1.00 94.88 92 PRO A N 1
ATOM 689 C CA . PRO A 1 92 ? -14.843 -6.257 -2.092 1.00 94.88 92 PRO A CA 1
ATOM 690 C C . PRO A 1 92 ? -13.652 -7.072 -1.583 1.00 94.88 92 PRO A C 1
ATOM 692 O O . PRO A 1 92 ? -13.628 -7.491 -0.429 1.00 94.88 92 PRO A O 1
ATOM 695 N N . VAL A 1 93 ? -12.679 -7.319 -2.456 1.00 97.06 93 VAL A N 1
ATOM 696 C CA . VAL A 1 93 ? -11.425 -8.009 -2.161 1.00 97.06 93 VAL A CA 1
ATOM 697 C C . VAL A 1 93 ? -10.314 -7.194 -2.795 1.00 97.06 93 VAL A C 1
ATOM 699 O O . VAL A 1 93 ? -10.473 -6.717 -3.916 1.00 97.06 93 VAL A O 1
ATOM 702 N N . THR A 1 94 ? -9.196 -7.060 -2.096 1.00 97.50 94 THR A N 1
ATOM 703 C CA . THR A 1 94 ? -8.025 -6.331 -2.577 1.00 97.50 94 THR A CA 1
ATOM 704 C C . THR A 1 94 ? -6.795 -7.209 -2.444 1.00 97.50 94 THR A C 1
ATOM 706 O O . THR A 1 94 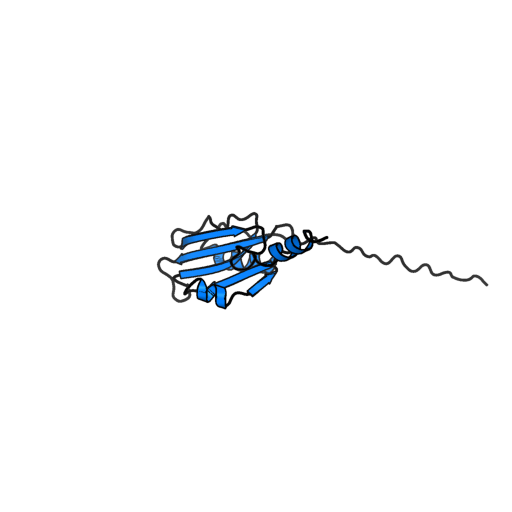? -6.564 -7.798 -1.392 1.00 97.50 94 THR A O 1
ATOM 709 N N . PHE A 1 95 ? -5.998 -7.251 -3.505 1.00 98.00 95 PHE A N 1
ATOM 710 C CA . PHE A 1 95 ? -4.643 -7.783 -3.551 1.00 98.00 95 PHE A CA 1
ATOM 711 C C . PHE A 1 95 ? -3.741 -6.643 -4.004 1.00 98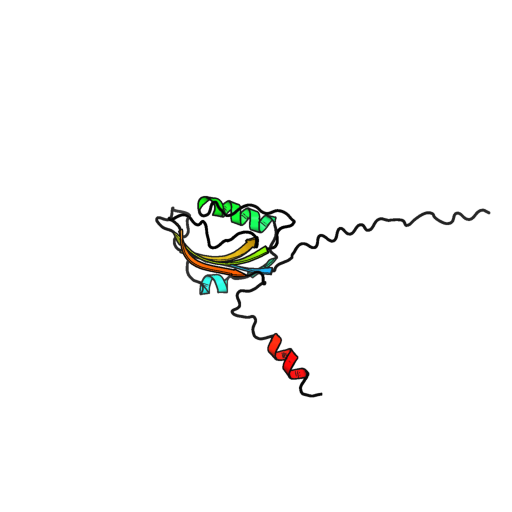.00 95 PHE A C 1
ATOM 713 O O . PHE A 1 95 ? -3.934 -6.114 -5.101 1.00 98.00 95 PHE A O 1
ATOM 720 N N . SER A 1 96 ? -2.785 -6.228 -3.182 1.00 97.50 96 SER A N 1
ATOM 721 C CA . SER A 1 96 ? -1.918 -5.108 -3.524 1.00 97.50 96 SER A CA 1
ATOM 722 C C . SER A 1 96 ? -0.490 -5.276 -3.035 1.00 97.50 96 SER A C 1
ATOM 724 O O . SER A 1 96 ? -0.207 -5.894 -2.009 1.00 97.50 96 SER A O 1
ATOM 726 N N . ARG A 1 97 ? 0.429 -4.694 -3.799 1.00 97.69 97 ARG A N 1
ATOM 727 C CA . ARG A 1 97 ? 1.791 -4.398 -3.364 1.00 97.69 97 ARG A CA 1
ATOM 728 C C . ARG A 1 97 ? 2.048 -2.930 -3.633 1.00 97.69 97 ARG A C 1
ATOM 730 O O . ARG A 1 97 ? 1.715 -2.464 -4.722 1.00 97.69 97 ARG A O 1
ATOM 737 N N . ASP A 1 98 ? 2.631 -2.216 -2.683 1.00 96.31 98 ASP A N 1
ATOM 738 C CA . ASP A 1 98 ? 3.021 -0.820 -2.886 1.00 96.31 98 ASP A CA 1
ATOM 739 C C . ASP A 1 98 ? 4.087 -0.371 -1.873 1.00 96.31 98 ASP A C 1
ATOM 741 O O . ASP A 1 98 ? 4.615 -1.166 -1.092 1.00 96.31 98 ASP A O 1
ATOM 745 N N . CYS A 1 99 ? 4.424 0.912 -1.915 1.00 96.31 99 CYS A N 1
ATOM 746 C CA . CYS A 1 99 ? 5.288 1.605 -0.981 1.00 96.31 99 CYS A CA 1
ATOM 747 C C . CYS A 1 99 ? 4.515 2.107 0.253 1.00 96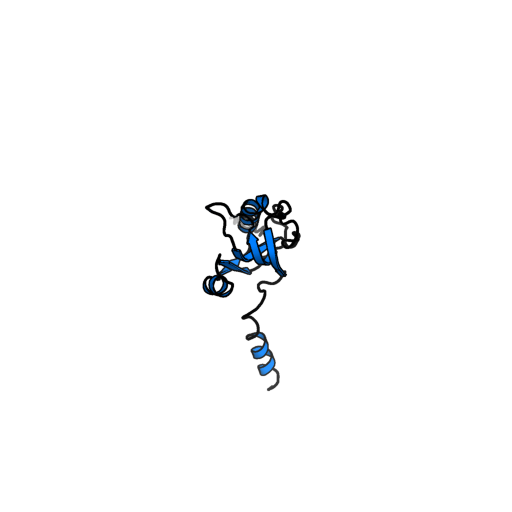.31 99 CYS A C 1
ATOM 749 O O . CYS A 1 99 ? 3.392 2.596 0.161 1.00 96.31 99 CYS A O 1
ATOM 751 N N . THR A 1 100 ? 5.175 2.095 1.406 1.00 96.88 100 THR A N 1
ATOM 752 C CA . THR A 1 100 ? 4.760 2.778 2.639 1.00 96.88 100 THR A CA 1
ATOM 753 C C . THR A 1 100 ? 5.980 3.392 3.340 1.00 96.88 100 THR A C 1
ATOM 755 O O . THR A 1 100 ? 7.107 3.286 2.851 1.00 96.88 100 THR A O 1
ATOM 758 N N . PHE A 1 101 ? 5.784 4.050 4.482 1.00 95.88 101 PHE A N 1
ATOM 759 C CA . PHE A 1 101 ? 6.883 4.495 5.339 1.00 95.88 101 PHE A CA 1
ATOM 760 C C . PHE A 1 101 ? 7.263 3.399 6.329 1.00 95.88 101 PHE A C 1
ATOM 762 O O . PHE A 1 101 ? 6.406 2.833 6.999 1.00 95.88 101 PHE A O 1
ATOM 769 N N . LYS A 1 102 ? 8.561 3.177 6.528 1.00 94.00 102 LYS A N 1
ATOM 770 C CA . LYS A 1 102 ? 9.087 2.182 7.473 1.00 94.00 102 LYS A CA 1
ATOM 771 C C . LYS A 1 102 ? 8.683 2.443 8.929 1.00 94.00 102 LYS A C 1
ATOM 773 O O . LYS A 1 102 ? 8.626 1.515 9.728 1.00 94.00 102 LYS A O 1
ATOM 778 N N . LYS A 1 103 ? 8.403 3.703 9.280 1.00 93.00 103 LYS A N 1
ATOM 779 C CA . LYS A 1 103 ? 7.908 4.087 10.613 1.00 93.00 103 LYS A CA 1
ATOM 780 C C . LYS A 1 103 ? 6.444 3.703 10.859 1.00 93.00 103 LYS A C 1
ATOM 782 O O . LYS A 1 103 ? 5.993 3.778 11.998 1.00 93.00 103 LYS A O 1
ATOM 787 N N . VAL A 1 104 ? 5.694 3.371 9.807 1.00 93.06 104 VAL A N 1
ATOM 788 C CA . VAL A 1 104 ? 4.276 3.016 9.883 1.00 93.06 104 VAL A CA 1
ATOM 789 C C . VAL A 1 104 ? 4.153 1.500 9.937 1.00 93.06 104 VAL A C 1
ATOM 791 O O . VAL A 1 104 ? 4.660 0.791 9.072 1.00 93.06 104 VAL A O 1
ATOM 794 N N . ASP A 1 105 ? 3.443 0.996 10.945 1.00 93.75 105 ASP A N 1
ATOM 795 C CA . ASP A 1 105 ? 3.036 -0.408 10.996 1.00 93.75 105 ASP A CA 1
ATOM 796 C C . ASP A 1 105 ? 1.806 -0.598 10.097 1.00 93.75 105 ASP A C 1
ATOM 798 O O . ASP A 1 105 ? 0.664 -0.594 10.560 1.00 93.75 105 ASP A O 1
ATOM 802 N N . PHE A 1 106 ? 2.049 -0.687 8.785 1.00 96.06 106 PHE A N 1
ATOM 803 C CA . PHE A 1 106 ? 0.999 -0.718 7.760 1.00 96.06 106 PHE A CA 1
ATOM 804 C C . PHE A 1 106 ? -0.005 -1.857 7.977 1.00 96.06 106 PHE A C 1
ATOM 806 O O . PHE A 1 106 ? -1.175 -1.730 7.633 1.00 96.06 106 PHE A O 1
ATOM 813 N N . CYS A 1 107 ? 0.419 -2.964 8.589 1.00 96.31 107 CYS A N 1
ATOM 814 C CA . CYS A 1 107 ? -0.426 -4.132 8.820 1.00 96.31 107 CYS A CA 1
ATOM 815 C C . CYS A 1 107 ? -1.377 -3.999 10.017 1.00 96.31 107 CYS A C 1
ATOM 817 O O . CYS A 1 107 ? -2.166 -4.911 10.271 1.00 96.31 107 CYS A O 1
ATOM 819 N N . LYS A 1 108 ? -1.340 -2.880 10.749 1.00 95.81 108 LYS A N 1
ATOM 820 C CA . LYS A 1 108 ? -2.199 -2.620 11.911 1.00 95.81 108 LYS A CA 1
ATOM 821 C C . LYS A 1 108 ? -3.017 -1.346 11.737 1.00 95.81 108 LYS A C 1
ATOM 823 O O . LYS A 1 108 ? -2.703 -0.493 10.917 1.00 95.81 108 LYS A O 1
ATOM 828 N N . GLY A 1 109 ? -4.059 -1.202 12.558 1.00 95.75 109 GLY A N 1
ATOM 829 C CA . GLY A 1 109 ? -4.906 -0.002 12.582 1.00 95.75 109 GLY A CA 1
ATOM 830 C C . GLY A 1 109 ? -6.069 0.001 11.592 1.00 95.75 109 GLY A C 1
ATOM 831 O O . GLY A 1 109 ? -6.854 0.944 11.594 1.00 95.75 109 GLY A O 1
ATOM 832 N N . TRP A 1 110 ? -6.204 -1.052 10.783 1.00 97.50 110 TRP A N 1
ATOM 833 C CA . TRP A 1 110 ? -7.347 -1.246 9.897 1.00 97.50 110 TRP A CA 1
ATOM 834 C C . TRP A 1 110 ? -8.650 -1.350 10.695 1.00 97.50 110 TRP A C 1
ATOM 836 O O . TRP A 1 110 ? -8.715 -2.041 11.715 1.00 97.50 110 TRP A O 1
ATOM 846 N N . LEU A 1 111 ? -9.687 -0.652 10.232 1.00 97.25 111 LEU A N 1
ATOM 847 C CA . LEU A 1 111 ? -11.019 -0.689 10.831 1.00 97.25 111 LEU A CA 1
ATOM 848 C C . LEU A 1 111 ? -11.643 -2.084 10.718 1.00 97.25 111 LEU A C 1
ATOM 850 O O . LEU A 1 111 ? -11.349 -2.836 9.797 1.00 97.25 111 LEU A O 1
ATOM 854 N N . GLU A 1 112 ? -12.607 -2.397 11.587 1.00 96.12 112 GLU A N 1
ATOM 855 C CA . GLU A 1 112 ? -13.272 -3.714 11.644 1.00 96.12 112 GLU A CA 1
ATOM 856 C C . GLU A 1 112 ? -13.973 -4.142 10.343 1.00 96.12 112 GLU A C 1
ATOM 858 O O . GLU A 1 112 ? -14.247 -5.335 10.132 1.00 96.12 112 GLU A O 1
ATOM 863 N N . ARG A 1 113 ? -14.290 -3.169 9.475 1.00 95.69 113 ARG A N 1
ATOM 864 C CA . ARG A 1 113 ? -14.854 -3.424 8.147 1.00 95.69 113 ARG A CA 1
ATOM 865 C C . ARG A 1 113 ? -13.820 -3.939 7.143 1.00 95.69 113 ARG A C 1
ATOM 867 O O . ARG A 1 113 ? -14.231 -4.477 6.126 1.00 95.69 113 ARG A O 1
ATOM 874 N N . VAL A 1 114 ? -12.525 -3.813 7.425 1.00 97.50 114 VAL A N 1
ATOM 875 C CA . VAL A 1 114 ? -11.429 -4.362 6.621 1.00 97.50 114 VAL A CA 1
ATOM 876 C C . VAL A 1 114 ? -10.889 -5.609 7.309 1.00 97.50 114 VAL A C 1
ATOM 878 O O . VAL A 1 114 ? -10.232 -5.547 8.345 1.00 97.50 114 VAL A O 1
ATOM 881 N N . GLU A 1 115 ? -11.165 -6.766 6.728 1.00 97.56 115 GLU A N 1
ATOM 882 C CA . GLU A 1 115 ? -10.614 -8.034 7.182 1.00 97.56 115 GLU A CA 1
ATOM 883 C C . GLU A 1 115 ? -9.280 -8.287 6.481 1.00 97.56 115 GLU A C 1
ATOM 885 O O . GLU A 1 115 ? -9.243 -8.677 5.314 1.00 97.56 115 GLU A O 1
ATOM 890 N N . VAL A 1 116 ? -8.176 -8.050 7.189 1.00 97.69 116 VAL A N 1
ATOM 891 C CA . VAL A 1 116 ? -6.827 -8.312 6.672 1.00 97.69 116 VAL A CA 1
ATOM 892 C C . VAL A 1 116 ? -6.566 -9.818 6.660 1.00 97.69 116 VAL A C 1
ATOM 894 O O . VAL A 1 116 ? -6.546 -10.460 7.707 1.00 97.69 116 VAL A O 1
ATOM 897 N N . VAL A 1 117 ? -6.343 -10.371 5.468 1.00 97.62 117 VAL A N 1
ATOM 898 C CA . VAL A 1 117 ? -6.078 -11.802 5.240 1.00 97.62 117 VAL A CA 1
ATOM 899 C C . VAL A 1 117 ? -4.578 -12.079 5.215 1.00 97.62 117 VAL A C 1
ATOM 901 O O . VAL A 1 117 ? -4.105 -13.045 5.810 1.00 97.62 117 VAL A O 1
ATOM 904 N N . LYS A 1 118 ? -3.821 -11.220 4.529 1.00 97.00 118 LYS A N 1
ATOM 905 C CA . LYS A 1 118 ? -2.361 -11.280 4.457 1.00 97.00 118 LYS A CA 1
ATOM 906 C C . LYS A 1 118 ? -1.815 -9.865 4.529 1.00 97.00 118 LYS A C 1
ATOM 908 O O . LYS A 1 118 ? -2.317 -8.984 3.839 1.00 97.00 118 LYS A O 1
ATOM 913 N N . CYS A 1 119 ? -0.793 -9.645 5.344 1.00 97.44 119 CYS A N 1
ATOM 914 C CA . CYS A 1 119 ? -0.063 -8.390 5.316 1.00 97.44 119 CYS A CA 1
ATOM 915 C C . CYS A 1 119 ? 1.383 -8.590 5.745 1.00 97.44 119 CYS A C 1
ATOM 917 O O . CYS A 1 119 ? 1.651 -9.165 6.800 1.00 97.44 119 CYS A O 1
ATOM 919 N N . GLU A 1 120 ? 2.303 -8.101 4.924 1.00 95.81 120 GLU A N 1
ATOM 920 C CA . GLU A 1 120 ? 3.738 -8.156 5.169 1.00 95.81 120 GLU A CA 1
ATOM 921 C C . GLU A 1 120 ? 4.377 -6.833 4.747 1.00 95.81 120 GLU A C 1
ATOM 923 O O . GLU A 1 120 ? 3.970 -6.228 3.758 1.00 95.81 120 GLU A O 1
ATOM 928 N N . THR A 1 121 ? 5.401 -6.392 5.477 1.00 94.44 121 THR A N 1
ATOM 929 C CA . THR A 1 121 ? 6.195 -5.200 5.145 1.00 94.44 121 THR A CA 1
ATOM 930 C C . THR A 1 121 ? 7.676 -5.555 5.081 1.00 94.44 121 THR A C 1
ATOM 932 O O . THR A 1 121 ? 8.184 -6.204 5.997 1.00 94.44 121 THR A O 1
ATOM 935 N N . SER A 1 122 ? 8.395 -5.092 4.056 1.00 89.44 122 SER A N 1
ATOM 936 C CA . SER A 1 122 ? 9.841 -5.291 3.912 1.00 89.44 122 SER A CA 1
ATOM 937 C C . SER A 1 122 ? 10.582 -3.982 3.650 1.00 89.44 122 SER A C 1
ATOM 939 O O . SER A 1 122 ? 10.191 -3.179 2.810 1.00 89.44 122 SER A O 1
ATOM 941 N N . GLY A 1 123 ? 11.722 -3.792 4.317 1.00 79.50 123 GLY A N 1
ATOM 942 C CA . GLY A 1 123 ? 12.634 -2.671 4.044 1.00 79.50 123 GLY A CA 1
ATOM 943 C C . GLY A 1 123 ? 13.500 -2.847 2.787 1.00 79.50 123 GLY A C 1
ATOM 944 O O . GLY A 1 123 ? 14.308 -1.980 2.478 1.00 79.50 123 GLY A O 1
ATOM 945 N N . SER A 1 124 ? 13.376 -3.976 2.086 1.00 69.62 124 SER A N 1
ATOM 946 C CA . SER A 1 124 ? 14.071 -4.286 0.832 1.00 69.62 124 SER A CA 1
ATOM 947 C C . SER A 1 124 ? 13.092 -4.305 -0.340 1.00 69.62 124 SER A C 1
ATOM 949 O O . SER A 1 124 ? 11.930 -4.664 -0.151 1.00 69.62 124 SER A O 1
ATOM 951 N N . GLY A 1 125 ? 13.578 -3.988 -1.545 1.00 56.34 125 GLY A N 1
ATOM 952 C CA . GLY A 1 125 ? 12.791 -3.796 -2.775 1.00 56.34 125 GLY A CA 1
ATOM 953 C C . GLY A 1 125 ? 12.117 -5.036 -3.379 1.00 56.34 125 GLY A C 1
ATOM 954 O O . GLY A 1 125 ? 11.859 -5.097 -4.579 1.00 56.34 125 GLY A O 1
ATOM 955 N N . GLY A 1 126 ? 11.842 -6.052 -2.564 1.00 49.16 126 GLY A N 1
ATOM 956 C CA . GLY A 1 126 ? 11.110 -7.236 -2.979 1.00 49.16 126 GLY A CA 1
ATOM 957 C C . GLY A 1 126 ? 10.771 -8.159 -1.813 1.00 49.16 126 GLY A C 1
ATOM 958 O O . GLY A 1 126 ? 11.664 -8.649 -1.124 1.00 49.16 126 GLY A O 1
ATOM 959 N N . LEU A 1 127 ? 9.481 -8.465 -1.670 1.00 50.50 127 LEU A N 1
ATOM 960 C CA . LEU A 1 127 ? 9.010 -9.754 -1.166 1.00 50.50 127 LEU A CA 1
ATOM 961 C C . LEU A 1 127 ? 9.078 -10.694 -2.377 1.00 50.50 127 LEU A C 1
ATOM 963 O O . LEU A 1 127 ? 8.329 -10.565 -3.344 1.00 50.50 127 LEU A O 1
ATOM 967 N N . THR A 1 128 ? 10.133 -11.498 -2.437 1.00 44.09 128 THR A N 1
ATOM 968 C CA . THR A 1 128 ? 10.572 -12.149 -3.674 1.00 44.09 128 THR A CA 1
ATOM 969 C C . THR A 1 128 ? 9.682 -13.325 -4.070 1.00 44.09 128 THR A C 1
ATOM 971 O O . THR A 1 128 ? 9.527 -14.277 -3.318 1.00 44.09 128 THR A O 1
ATOM 974 N N . ALA A 1 129 ? 9.239 -13.327 -5.331 1.00 40.22 129 ALA A N 1
ATOM 975 C CA . ALA A 1 129 ? 9.084 -14.558 -6.110 1.00 40.22 129 ALA A CA 1
ATOM 976 C C . ALA A 1 129 ? 10.068 -14.653 -7.298 1.00 40.22 129 ALA A C 1
ATOM 978 O O . ALA A 1 129 ? 10.142 -15.700 -7.928 1.00 40.22 129 ALA A O 1
ATOM 979 N N . MET A 1 130 ? 10.879 -13.625 -7.606 1.00 41.88 130 MET A N 1
ATOM 980 C CA . MET A 1 130 ? 11.799 -13.667 -8.767 1.00 41.88 130 MET A CA 1
ATOM 981 C C . MET A 1 130 ? 13.199 -13.062 -8.531 1.00 41.88 130 MET A C 1
ATOM 983 O O . MET A 1 130 ? 13.822 -12.553 -9.456 1.00 41.88 130 MET A O 1
ATOM 987 N N . GLY A 1 131 ? 13.734 -13.138 -7.307 1.00 38.59 131 GLY A N 1
ATOM 988 C CA . GLY A 1 131 ? 15.070 -12.606 -6.970 1.00 38.59 131 GLY A CA 1
ATOM 989 C C . GLY A 1 131 ? 16.180 -13.641 -6.743 1.00 38.59 131 GLY A C 1
ATOM 990 O O . GLY A 1 131 ? 17.309 -13.259 -6.449 1.00 38.59 131 GLY A O 1
ATOM 991 N N . ALA A 1 132 ? 15.902 -14.943 -6.856 1.00 42.53 132 ALA A N 1
ATOM 992 C CA . ALA A 1 132 ? 16.858 -15.987 -6.464 1.00 42.53 132 ALA A CA 1
ATOM 993 C C . ALA A 1 132 ? 17.893 -16.377 -7.542 1.00 42.53 132 ALA A C 1
ATOM 995 O O . ALA A 1 132 ? 18.743 -17.221 -7.270 1.00 42.53 132 ALA A O 1
ATOM 996 N N . LEU A 1 133 ? 17.869 -15.795 -8.752 1.00 40.38 133 LEU A N 1
ATOM 997 C CA . LEU A 1 133 ? 18.736 -16.270 -9.846 1.00 40.38 133 LEU A CA 1
ATOM 998 C C . LEU A 1 133 ? 20.054 -15.508 -10.058 1.00 40.38 133 LEU A C 1
ATOM 1000 O O . LEU A 1 133 ? 20.925 -16.028 -10.749 1.00 40.38 133 LEU A O 1
ATOM 1004 N N . VAL A 1 134 ? 20.260 -14.323 -9.474 1.00 43.38 134 VAL A N 1
ATOM 1005 C CA . VAL A 1 134 ? 21.468 -13.523 -9.795 1.00 43.38 134 VAL A CA 1
ATOM 1006 C C . VAL A 1 134 ? 22.630 -13.770 -8.823 1.00 43.38 134 VAL A C 1
ATOM 1008 O O . VAL A 1 134 ? 23.791 -13.630 -9.202 1.00 43.38 134 VAL A O 1
ATOM 1011 N N . VAL A 1 135 ? 22.367 -14.237 -7.598 1.00 44.94 135 VAL A N 1
ATOM 1012 C CA . VAL A 1 135 ? 23.438 -14.463 -6.604 1.00 44.94 135 VAL A CA 1
ATOM 1013 C C . VAL A 1 135 ? 24.145 -15.816 -6.794 1.00 44.94 135 VAL A C 1
ATOM 1015 O O . VAL A 1 135 ? 25.322 -15.949 -6.463 1.00 44.94 135 VAL A O 1
ATOM 1018 N N . ALA A 1 136 ? 23.496 -16.803 -7.421 1.00 40.25 136 ALA A N 1
ATOM 1019 C CA . ALA A 1 136 ? 24.127 -18.095 -7.717 1.00 40.25 136 ALA A CA 1
ATOM 1020 C C . ALA A 1 136 ? 25.164 -18.023 -8.860 1.00 40.25 136 ALA A C 1
ATOM 1022 O O . ALA A 1 136 ? 26.071 -18.852 -8.920 1.00 40.25 136 ALA A O 1
ATOM 1023 N N . GLY A 1 137 ? 25.075 -17.018 -9.743 1.00 34.12 137 GLY A N 1
ATOM 1024 C CA . GLY A 1 137 ? 25.998 -16.853 -10.873 1.00 34.12 137 GLY A CA 1
ATOM 1025 C C . GLY A 1 137 ? 27.387 -16.335 -10.485 1.00 34.12 137 GLY A C 1
ATOM 1026 O O . GLY A 1 137 ? 28.373 -16.695 -11.121 1.00 34.12 137 GLY A O 1
ATOM 1027 N N . PHE A 1 138 ? 27.496 -15.540 -9.415 1.00 37.88 138 PHE A N 1
ATOM 1028 C CA . PHE A 1 138 ? 28.779 -14.955 -9.003 1.00 37.88 138 PHE A CA 1
ATOM 1029 C C . PHE A 1 138 ? 29.634 -15.884 -8.129 1.00 37.88 138 PHE A C 1
ATOM 1031 O O . PHE A 1 138 ? 30.860 -15.794 -8.167 1.00 37.88 138 PHE A O 1
ATOM 1038 N N . LEU A 1 139 ? 29.028 -16.833 -7.405 1.00 40.59 139 LEU A N 1
ATOM 1039 C CA . LEU A 1 139 ? 29.780 -17.817 -6.610 1.00 40.59 139 LEU A CA 1
ATOM 1040 C C . LEU A 1 139 ? 30.354 -18.973 -7.452 1.00 40.59 139 LEU A C 1
ATOM 1042 O O . LEU A 1 139 ? 31.327 -19.605 -7.044 1.00 40.59 139 LEU A O 1
ATOM 1046 N N . ALA A 1 140 ? 29.819 -19.219 -8.653 1.00 39.38 140 ALA A N 1
ATOM 1047 C CA . ALA A 1 140 ? 30.329 -20.257 -9.553 1.00 39.38 140 ALA A CA 1
ATOM 1048 C C . ALA A 1 140 ? 31.614 -19.852 -10.306 1.00 39.38 140 ALA A C 1
ATOM 1050 O O . ALA A 1 140 ? 32.328 -20.721 -10.801 1.00 39.38 140 ALA A O 1
ATOM 1051 N N . VAL A 1 141 ? 31.937 -18.554 -10.382 1.00 41.31 141 VAL A N 1
ATOM 1052 C CA . VAL A 1 141 ? 33.139 -18.067 -11.089 1.00 41.31 141 VAL A CA 1
ATOM 1053 C C . VAL A 1 141 ? 34.387 -18.093 -10.194 1.00 41.31 141 VAL A C 1
ATOM 1055 O O . VAL A 1 141 ? 35.490 -18.275 -10.696 1.00 41.31 141 VAL A O 1
ATOM 1058 N N . TYR A 1 142 ? 34.237 -18.015 -8.868 1.00 36.25 142 TYR A N 1
ATOM 1059 C CA . TYR A 1 142 ? 35.374 -17.966 -7.932 1.00 36.25 142 TYR A CA 1
ATOM 1060 C C . TYR A 1 142 ? 35.884 -19.327 -7.431 1.00 36.25 142 TYR A C 1
ATOM 1062 O O . TYR A 1 142 ? 36.818 -19.372 -6.638 1.00 36.25 142 TYR A O 1
ATOM 1070 N N . SER A 1 143 ? 35.313 -20.442 -7.892 1.00 36.88 143 SER A N 1
ATOM 1071 C CA . SER A 1 143 ? 35.779 -21.803 -7.558 1.00 36.88 143 SER A CA 1
ATOM 1072 C C . SER A 1 143 ? 36.519 -22.502 -8.711 1.00 36.88 143 SER A C 1
ATOM 1074 O O . SER A 1 143 ? 36.826 -23.691 -8.623 1.00 36.88 143 SER A O 1
ATOM 1076 N N . ARG A 1 144 ? 36.836 -21.769 -9.790 1.00 43.25 144 ARG A N 1
ATOM 1077 C CA . ARG A 1 144 ? 37.691 -22.231 -10.899 1.00 43.25 144 ARG A CA 1
ATOM 1078 C C . ARG A 1 144 ? 38.730 -21.186 -11.323 1.00 43.25 144 ARG A C 1
ATOM 1080 O O . ARG A 1 144 ? 38.873 -20.910 -12.514 1.00 43.25 144 ARG A O 1
ATOM 1087 N N . LEU A 1 145 ? 39.457 -20.640 -10.353 1.00 43.47 145 LEU A N 1
ATOM 1088 C CA . LEU A 1 145 ? 40.786 -20.059 -10.554 1.00 43.47 145 LEU A CA 1
ATOM 1089 C C . LEU A 1 145 ? 41.724 -20.583 -9.470 1.00 43.47 145 LEU A C 1
ATOM 1091 O O . LEU A 1 145 ? 41.286 -20.604 -8.299 1.00 43.47 145 LEU A O 1
#

Secondary structure (DSSP, 8-state):
-----------------------EEEEEEESS-HHHHHHT-EEEE--HHHHHHHHHHHTTT-TT-----TTPPEEEEEEEEEESS--TTS-SEEEEEEEEETTS-TTS---TTEEEEEEEEESSS---SS-TTSHHHHHTTTT--

Sequence (145 aa):
MITTRKVFSLLLIFTVLAIGNSLDCTVCLSGTSWDDCTKNAQVKTCTLAGVNAAHAEMVEYNPNLVQGTAQDEFACFEFQANLKNPGPNELPVTFSRDCTFKKVDFCKGWLERVEVVKCETSGSGGLTAMGALVVAGFLAVYSRL

Foldseek 3Di:
DDDDDDPDDPDDPPPPPLVQQWAWAFKFKDLPDPVVRNVPTDIDTDDLVVQQVVLVVCCVFAVQQDRDDSPFAKKKKWWWKAFAPDDPPGRRIMTIIDMYTPVGPVQDRGDPRIGTPDMDIGSHHDPDPPDPPPVVVVVVVVVPD